Protein AF-A0A8J4W6E2-F1 (afdb_monomer_lite)

InterPro domains:
  IPR004898 Pectate lyase PlyH/PlyE-like [PTHR33407] (2-80)
  IPR012334 Pectin lyase fold [G3DSA:2.160.20.10] (1-78)

Organism: NCBI:txid1284355

Sequence (80 aa):
PRKVFLSNVYAVDPLVSVVTVNKNYGDQAKFSNIYVKTSDGKNDVKVCQWSQGSKTPSNLGDGPSGTLCQYSESDVHINE

Radius of gyration: 12.3 Å; chains: 1; bounding box: 31×20×34 Å

pLDDT: mean 97.41, std 1.55, range [91.88, 98.75]

Secondary structure (DSSP, 8-state):
--EEEEEEEEEES-SS-SEEEEGGGT-EEEEEEEEEE-TT------SEEEEE-SSS-EEEEES-BTTTEE--GGGEEE--

Structure (mmCIF, N/CA/C/O backbone):
data_AF-A0A8J4W6E2-F1
#
_entry.id   AF-A0A8J4W6E2-F1
#
loop_
_atom_site.group_PDB
_atom_site.id
_atom_site.type_symbol
_atom_site.label_atom_id
_atom_site.label_alt_id
_atom_site.label_comp_id
_atom_site.label_asym_id
_atom_site.label_entity_id
_atom_site.label_seq_id
_atom_site.pdbx_PDB_ins_code
_atom_site.Cartn_x
_atom_site.Cartn_y
_atom_site.Cartn_z
_atom_site.occupancy
_atom_site.B_iso_or_equiv
_atom_site.auth_seq_id
_atom_site.auth_comp_id
_atom_site.auth_asym_id
_atom_site.auth_atom_id
_atom_site.pdbx_PDB_model_num
ATOM 1 N N . PRO A 1 1 ? 3.238 -2.206 -16.297 1.00 92.56 1 PRO A N 1
ATOM 2 C CA . PRO A 1 1 ? 2.467 -1.756 -15.122 1.00 92.56 1 PRO A CA 1
ATOM 3 C C . PRO A 1 1 ? 1.327 -2.711 -14.748 1.00 92.56 1 PRO A C 1
ATOM 5 O O . PRO A 1 1 ? 0.438 -2.990 -15.552 1.00 92.56 1 PRO A O 1
ATOM 8 N N . ARG A 1 2 ? 1.375 -3.213 -13.517 1.00 98.31 2 ARG A N 1
ATOM 9 C CA . ARG A 1 2 ? 0.287 -3.949 -12.866 1.00 98.31 2 ARG A CA 1
ATOM 10 C C . ARG A 1 2 ? -0.654 -2.946 -12.203 1.00 98.31 2 ARG A C 1
ATOM 12 O O . ARG A 1 2 ? -0.204 -1.908 -11.723 1.00 98.31 2 ARG A O 1
ATOM 19 N N . LYS A 1 3 ? -1.951 -3.240 -12.190 1.00 98.25 3 LYS A N 1
ATOM 20 C CA . LYS A 1 3 ? -2.961 -2.380 -11.563 1.00 98.25 3 LYS A CA 1
ATOM 21 C C . LYS A 1 3 ? -3.808 -3.199 -10.607 1.00 98.25 3 LYS A C 1
ATOM 23 O O . LYS A 1 3 ? -4.263 -4.276 -10.984 1.00 98.25 3 LYS A O 1
ATOM 28 N N . VAL A 1 4 ? -4.016 -2.680 -9.403 1.00 97.75 4 VAL A N 1
ATOM 29 C CA . VAL A 1 4 ? -4.841 -3.308 -8.368 1.00 97.75 4 VAL A CA 1
ATOM 30 C C . VAL A 1 4 ? -5.892 -2.308 -7.897 1.00 97.75 4 VAL A C 1
ATOM 32 O O . VAL A 1 4 ? -5.594 -1.134 -7.688 1.00 97.75 4 VAL A O 1
ATOM 35 N N .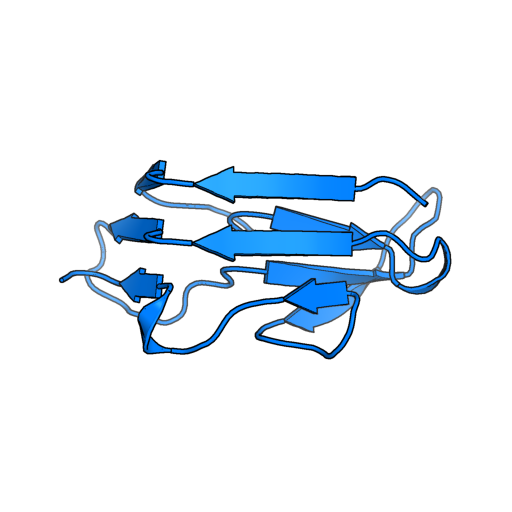 PHE A 1 5 ? -7.126 -2.776 -7.743 1.00 98.00 5 PHE A N 1
ATOM 36 C CA . PHE A 1 5 ? -8.249 -1.986 -7.248 1.00 98.00 5 PHE A CA 1
ATOM 37 C C . PHE A 1 5 ? -8.850 -2.726 -6.056 1.00 98.00 5 PHE A C 1
ATOM 39 O O . PHE A 1 5 ? -9.287 -3.865 -6.210 1.00 98.00 5 PHE A O 1
ATOM 46 N N . LEU A 1 6 ? -8.836 -2.101 -4.881 1.00 98.06 6 LEU A N 1
ATOM 47 C CA . LEU A 1 6 ? -9.440 -2.640 -3.666 1.00 98.06 6 LEU A CA 1
ATOM 48 C C . LEU A 1 6 ? -10.678 -1.817 -3.332 1.00 98.06 6 LEU A C 1
ATOM 50 O O . LEU A 1 6 ? -10.639 -0.587 -3.357 1.00 98.06 6 LEU A O 1
ATOM 54 N N . SER A 1 7 ? -11.764 -2.507 -3.004 1.00 98.44 7 SER A N 1
ATOM 55 C CA . SER A 1 7 ? -12.994 -1.887 -2.531 1.00 98.44 7 SER A CA 1
ATOM 56 C C . SER A 1 7 ? -13.622 -2.757 -1.453 1.00 98.44 7 SER A C 1
ATOM 58 O O . SER A 1 7 ? -13.715 -3.969 -1.649 1.00 98.44 7 SER A O 1
ATOM 60 N N . ASN A 1 8 ? -14.055 -2.147 -0.346 1.00 98.38 8 ASN A N 1
ATOM 61 C CA . ASN A 1 8 ? -14.752 -2.825 0.755 1.00 98.38 8 ASN A CA 1
ATOM 62 C C . ASN A 1 8 ? -13.940 -3.989 1.352 1.00 98.38 8 ASN A C 1
ATOM 64 O O . ASN A 1 8 ? -14.425 -5.115 1.461 1.00 98.38 8 ASN A O 1
ATOM 68 N N . VAL A 1 9 ? -12.680 -3.726 1.702 1.00 98.25 9 VAL A N 1
ATOM 69 C CA . VAL A 1 9 ? -11.769 -4.734 2.269 1.00 98.25 9 VAL A CA 1
ATOM 70 C C . VAL A 1 9 ? -11.580 -4.485 3.759 1.00 98.25 9 VAL A C 1
ATOM 72 O O . VAL A 1 9 ? -11.356 -3.349 4.163 1.00 98.25 9 VAL A O 1
ATOM 75 N N . TYR A 1 10 ? -11.606 -5.558 4.551 1.00 98.31 10 TYR A N 1
ATOM 76 C CA . TYR A 1 10 ? -11.231 -5.559 5.965 1.00 98.31 10 TYR A CA 1
ATOM 77 C C . TYR A 1 10 ? -9.931 -6.355 6.143 1.00 98.31 10 TYR A C 1
ATOM 79 O O . TYR A 1 10 ? -9.928 -7.582 6.042 1.00 98.31 10 TYR A O 1
ATOM 87 N N . ALA A 1 11 ? -8.813 -5.659 6.345 1.00 97.94 11 ALA A N 1
ATOM 88 C CA . ALA A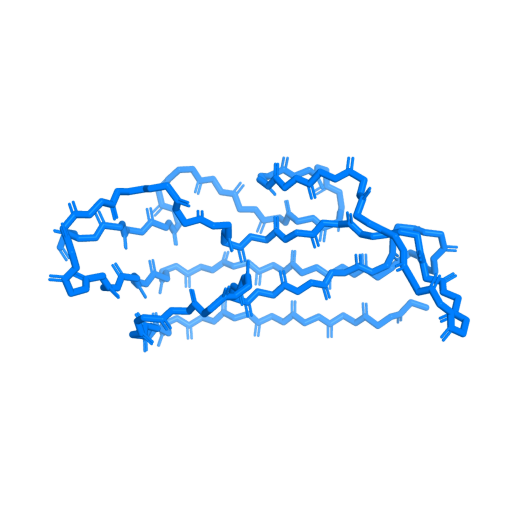 1 11 ? -7.501 -6.258 6.566 1.00 97.94 11 ALA A CA 1
ATOM 89 C C . ALA A 1 11 ? -7.209 -6.368 8.068 1.00 97.94 11 ALA A C 1
ATOM 91 O O . ALA A 1 11 ? -7.418 -5.415 8.815 1.00 97.94 11 ALA A O 1
ATOM 92 N N . VAL A 1 12 ? -6.692 -7.515 8.508 1.00 97.88 12 VAL A N 1
ATOM 93 C CA . VAL A 1 12 ? -6.361 -7.772 9.918 1.00 97.88 12 VAL A CA 1
ATOM 94 C C . VAL A 1 12 ? -4.870 -8.042 10.037 1.00 97.88 12 VAL A C 1
ATOM 96 O O . VAL A 1 12 ? -4.345 -8.872 9.297 1.00 97.88 12 VAL A O 1
ATOM 99 N N . ASP A 1 13 ? -4.212 -7.325 10.947 1.00 97.50 13 ASP A N 1
ATOM 100 C CA . ASP A 1 13 ? -2.794 -7.470 11.296 1.00 97.50 13 ASP A CA 1
ATOM 101 C C . ASP A 1 13 ? -1.846 -7.596 10.082 1.00 97.50 13 ASP A C 1
ATOM 103 O O . ASP A 1 13 ? -1.084 -8.565 9.966 1.00 97.50 13 ASP A O 1
ATOM 107 N N . PRO A 1 14 ? -1.865 -6.633 9.135 1.00 96.25 14 PRO A N 1
ATOM 108 C CA . PRO A 1 14 ? -0.951 -6.664 8.001 1.00 96.25 14 PRO A CA 1
ATOM 109 C C . PRO A 1 14 ? 0.506 -6.537 8.471 1.00 96.25 14 PRO A C 1
ATOM 111 O O . PRO A 1 14 ? 0.890 -5.558 9.103 1.00 96.25 14 PRO A O 1
ATOM 114 N N . LEU A 1 15 ? 1.343 -7.509 8.097 1.00 94.25 15 LEU A N 1
ATOM 115 C CA . LEU A 1 15 ? 2.740 -7.579 8.554 1.00 94.25 15 LEU A CA 1
ATOM 116 C C . LEU A 1 15 ? 3.690 -6.605 7.840 1.00 94.25 15 LEU A C 1
ATOM 118 O O . LEU A 1 15 ? 4.734 -6.251 8.379 1.00 94.25 15 LEU A O 1
ATOM 122 N N . VAL A 1 16 ? 3.371 -6.222 6.600 1.00 93.69 16 VAL A N 1
ATOM 123 C CA . VAL A 1 16 ? 4.236 -5.369 5.762 1.00 93.69 16 VAL A CA 1
ATOM 124 C C . VAL A 1 16 ? 3.463 -4.169 5.243 1.00 93.69 16 VAL A C 1
ATOM 126 O O . VAL A 1 16 ? 3.845 -3.031 5.493 1.00 93.69 16 VAL A O 1
ATOM 129 N N . SER A 1 17 ? 2.394 -4.433 4.495 1.00 97.25 17 SER A N 1
ATOM 130 C CA . SER A 1 17 ? 1.475 -3.431 3.961 1.00 97.25 17 SER A CA 1
ATOM 131 C C . SER A 1 17 ? 0.201 -4.105 3.457 1.00 97.25 17 SER A C 1
ATOM 133 O O . SER A 1 17 ? 0.259 -5.296 3.145 1.00 97.25 17 SER A O 1
ATOM 135 N N . VAL A 1 18 ? -0.894 -3.367 3.255 1.00 97.88 18 VAL A N 1
ATOM 136 C CA . VAL A 1 18 ? -2.070 -3.919 2.546 1.00 97.88 18 VAL A CA 1
ATOM 137 C C . VAL A 1 18 ? -1.745 -4.156 1.066 1.00 97.88 18 VAL A C 1
ATOM 139 O O . VAL A 1 18 ? -2.038 -5.221 0.527 1.00 97.88 18 VAL A O 1
ATOM 142 N N . VAL A 1 19 ? -1.072 -3.204 0.411 1.00 98.19 19 VAL A N 1
ATOM 143 C CA . VAL A 1 19 ? -0.554 -3.359 -0.959 1.00 98.19 19 VAL A CA 1
ATOM 144 C C . VAL A 1 19 ? 0.857 -2.790 -1.059 1.00 98.19 19 VAL A C 1
ATOM 146 O O . VAL A 1 19 ? 1.146 -1.728 -0.515 1.00 98.19 19 VAL A O 1
ATOM 149 N N . THR A 1 20 ? 1.727 -3.459 -1.817 1.00 98.00 20 THR A N 1
ATOM 150 C CA . THR A 1 20 ? 3.004 -2.893 -2.274 1.00 98.00 20 THR A CA 1
ATOM 151 C C . THR A 1 20 ? 3.009 -2.765 -3.802 1.00 98.00 20 THR A C 1
ATOM 153 O O . THR A 1 20 ? 2.689 -3.727 -4.501 1.00 98.00 20 THR A O 1
ATOM 156 N N . VAL A 1 21 ? 3.401 -1.600 -4.329 1.00 98.25 21 VAL A N 1
ATOM 157 C CA . VAL A 1 21 ? 3.540 -1.318 -5.772 1.00 98.25 21 VAL A CA 1
ATOM 158 C C . VAL A 1 21 ? 4.992 -1.016 -6.148 1.00 98.25 21 VAL A C 1
ATOM 160 O O . VAL A 1 21 ? 5.708 -0.360 -5.398 1.00 98.25 21 VAL A O 1
ATOM 163 N N . ASN A 1 22 ? 5.446 -1.435 -7.333 1.00 98.56 22 ASN A N 1
ATOM 164 C CA . ASN A 1 22 ? 6.787 -1.090 -7.818 1.00 98.56 22 ASN A CA 1
ATOM 165 C C . ASN A 1 22 ? 6.766 0.223 -8.617 1.00 98.56 22 ASN A C 1
ATOM 167 O O . ASN A 1 22 ? 6.234 0.277 -9.733 1.00 98.56 22 ASN A O 1
ATOM 171 N N . LYS A 1 23 ? 7.418 1.265 -8.090 1.00 98.38 23 LYS A N 1
ATOM 172 C CA . LYS A 1 23 ? 7.476 2.603 -8.700 1.00 98.38 23 LYS A CA 1
ATOM 173 C C . LYS A 1 23 ? 8.121 2.586 -10.086 1.00 98.38 23 LYS A C 1
ATOM 175 O O . LYS A 1 23 ? 7.575 3.148 -11.031 1.00 98.38 23 LYS A O 1
ATOM 180 N N . ASN A 1 24 ? 9.254 1.903 -10.233 1.00 98.38 24 ASN A N 1
ATOM 181 C CA . ASN A 1 24 ? 10.001 1.806 -11.494 1.00 98.38 24 ASN A CA 1
ATOM 182 C C . ASN A 1 24 ? 9.300 0.973 -12.581 1.00 98.38 24 ASN A C 1
ATOM 184 O O . ASN A 1 24 ? 9.666 1.079 -13.748 1.00 98.38 24 ASN A O 1
ATOM 188 N N . TYR A 1 25 ? 8.301 0.159 -12.229 1.00 98.44 25 TYR A N 1
ATOM 189 C CA . TYR A 1 25 ? 7.486 -0.586 -13.198 1.00 98.44 25 TYR A CA 1
ATOM 190 C C . TYR A 1 25 ? 6.156 0.108 -13.529 1.00 98.44 25 TYR A C 1
ATOM 192 O O . TYR A 1 25 ? 5.383 -0.390 -14.359 1.00 98.44 25 TYR A O 1
ATOM 200 N N . GLY A 1 26 ? 5.903 1.265 -12.905 1.00 98.06 26 GLY A N 1
ATOM 201 C CA . GLY A 1 26 ? 4.673 2.034 -13.059 1.00 98.06 26 GLY A CA 1
ATOM 202 C C . GLY A 1 26 ? 3.442 1.311 -12.513 1.00 98.06 26 GLY A C 1
ATOM 203 O O . GLY A 1 26 ? 2.353 1.497 -13.058 1.00 98.06 26 GLY A O 1
ATOM 204 N N . ASP A 1 27 ? 3.620 0.440 -11.514 1.00 98.75 27 ASP A N 1
ATOM 205 C CA . ASP A 1 27 ? 2.512 -0.263 -10.868 1.00 98.75 27 ASP A CA 1
ATOM 206 C C . ASP A 1 27 ? 1.615 0.737 -10.114 1.00 98.75 27 ASP A C 1
ATOM 208 O O . ASP A 1 27 ? 2.082 1.778 -9.648 1.00 98.75 27 ASP A O 1
ATOM 212 N N . GLN A 1 28 ? 0.318 0.437 -10.035 1.00 98.62 28 GLN A N 1
ATOM 213 C CA . GLN A 1 28 ? -0.694 1.342 -9.482 1.00 98.62 28 GLN A CA 1
ATOM 214 C C . GLN A 1 28 ? -1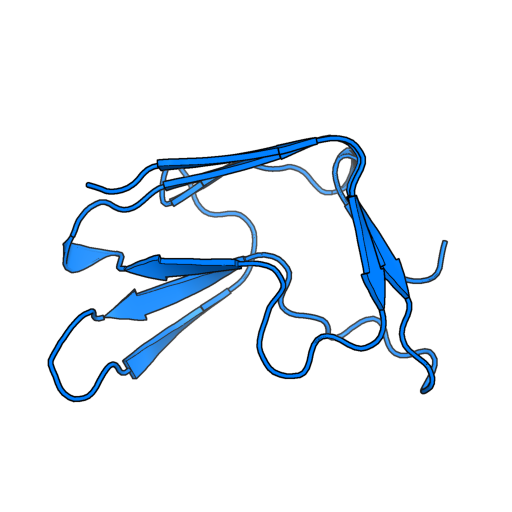.661 0.586 -8.576 1.00 98.62 28 GLN A C 1
ATOM 216 O O . GLN A 1 28 ? -2.088 -0.525 -8.903 1.00 98.62 28 GLN A O 1
ATOM 221 N N . ALA A 1 29 ? -2.063 1.228 -7.487 1.00 98.62 29 ALA A N 1
ATOM 222 C CA . ALA A 1 29 ? -3.103 0.760 -6.590 1.00 98.62 29 ALA A CA 1
ATOM 223 C C . ALA A 1 29 ? -4.136 1.865 -6.367 1.00 98.62 29 ALA A C 1
ATOM 225 O O . ALA A 1 29 ? -3.769 3.025 -6.181 1.00 98.62 29 ALA A O 1
ATOM 226 N N . LYS A 1 30 ? -5.419 1.506 -6.378 1.00 98.69 30 LYS A N 1
ATOM 227 C CA 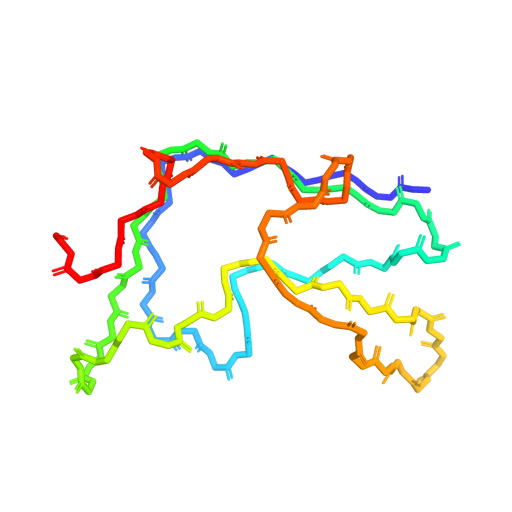. LYS A 1 30 ? -6.523 2.392 -6.000 1.00 98.69 30 LYS A CA 1
ATOM 228 C C . LYS A 1 30 ? -7.359 1.733 -4.914 1.00 98.69 30 LYS A C 1
ATOM 230 O O . LYS A 1 30 ? -7.658 0.542 -5.014 1.00 98.69 30 LYS A O 1
ATOM 235 N N . PHE A 1 31 ? -7.737 2.517 -3.914 1.00 98.62 31 PHE A N 1
ATOM 236 C CA . PHE A 1 31 ? -8.451 2.046 -2.735 1.00 98.62 31 PHE A CA 1
ATOM 237 C C . PHE A 1 31 ? -9.762 2.809 -2.575 1.00 98.62 31 PHE A C 1
ATOM 239 O O . PHE A 1 31 ? -9.872 3.958 -3.000 1.00 98.62 31 PHE A O 1
ATOM 246 N N . SER A 1 32 ? -10.754 2.149 -1.989 1.00 98.56 32 SER A N 1
ATOM 247 C CA . SER A 1 32 ? -12.012 2.761 -1.578 1.00 98.56 32 SER A CA 1
ATOM 248 C C . SER A 1 32 ? -12.616 1.940 -0.445 1.00 98.56 32 SER A C 1
ATOM 250 O O . SER A 1 32 ? -12.748 0.722 -0.579 1.00 98.56 32 SER A O 1
ATOM 252 N N . ASN A 1 33 ? -12.997 2.598 0.647 1.00 98.38 33 ASN A N 1
ATOM 253 C CA . ASN A 1 33 ? -13.626 1.964 1.804 1.00 98.38 33 ASN A CA 1
ATOM 254 C C . ASN A 1 33 ? -12.823 0.761 2.342 1.00 98.38 33 ASN A C 1
ATOM 256 O O . ASN A 1 33 ? -13.253 -0.395 2.269 1.00 98.38 33 ASN A O 1
ATOM 260 N N . ILE A 1 34 ? -11.602 1.029 2.799 1.00 98.62 34 ILE A N 1
ATOM 261 C CA . ILE A 1 34 ? -10.685 0.033 3.351 1.00 98.62 34 ILE A CA 1
ATOM 262 C C . ILE A 1 34 ? -10.651 0.174 4.861 1.00 98.62 34 ILE A C 1
ATOM 264 O O . ILE A 1 34 ? -10.369 1.247 5.379 1.00 98.62 34 ILE A O 1
ATOM 268 N N . TYR A 1 35 ? -10.855 -0.932 5.558 1.00 98.44 35 TYR A N 1
ATOM 269 C CA . TYR A 1 35 ? -10.701 -1.015 6.999 1.00 98.44 35 TYR A CA 1
ATOM 270 C C . TYR A 1 35 ? -9.477 -1.848 7.338 1.00 98.44 35 TYR A C 1
ATOM 272 O O . TYR A 1 35 ? -9.212 -2.884 6.724 1.00 98.44 35 TYR A O 1
ATOM 280 N N . VAL A 1 36 ? -8.737 -1.395 8.338 1.00 98.44 36 VAL A N 1
ATOM 281 C CA . VAL A 1 36 ? -7.559 -2.072 8.853 1.00 98.44 36 VAL A CA 1
ATOM 282 C C . VAL A 1 36 ? -7.691 -2.197 10.360 1.00 98.44 36 VAL A C 1
ATOM 284 O O . VAL A 1 36 ? -7.876 -1.205 11.062 1.00 98.44 36 VAL A O 1
ATOM 287 N N . LYS A 1 37 ? -7.553 -3.421 10.862 1.00 98.31 37 LYS A N 1
ATOM 288 C CA . LYS A 1 37 ? -7.515 -3.709 12.292 1.00 98.31 37 LYS A CA 1
ATOM 289 C C . LYS A 1 37 ? -6.122 -4.147 12.709 1.00 98.31 37 LYS A C 1
ATOM 291 O O . LYS A 1 37 ? -5.550 -5.030 12.070 1.00 98.31 37 LYS A O 1
ATOM 296 N N . THR A 1 38 ? -5.621 -3.572 13.799 1.00 97.94 38 THR A N 1
ATOM 297 C CA . THR A 1 38 ? -4.409 -4.047 14.471 1.00 97.94 38 THR A CA 1
ATOM 298 C C . THR A 1 38 ? -4.737 -4.558 15.869 1.00 97.94 38 THR A C 1
ATOM 300 O O . THR A 1 38 ? -5.544 -3.980 16.604 1.00 97.94 38 THR A O 1
ATOM 303 N N . SER A 1 39 ? -4.116 -5.672 16.240 1.00 97.31 39 SER A N 1
ATOM 304 C CA . SER A 1 39 ? -4.254 -6.292 17.558 1.00 97.31 39 SER A CA 1
ATOM 305 C C . SER A 1 39 ? -3.517 -5.511 18.649 1.00 97.31 39 SER A C 1
ATOM 307 O O . SER A 1 39 ? -3.911 -5.565 19.812 1.00 97.31 39 SER A O 1
ATOM 309 N N . ASP A 1 40 ? -2.471 -4.759 18.294 1.00 95.69 40 ASP A N 1
ATOM 310 C CA . ASP A 1 40 ? -1.730 -3.901 19.226 1.00 95.69 40 ASP A CA 1
ATOM 311 C C . ASP A 1 40 ? -2.327 -2.488 19.371 1.00 95.69 40 ASP A C 1
ATOM 313 O O . ASP A 1 40 ? -1.827 -1.685 20.160 1.00 95.69 40 ASP A O 1
ATOM 317 N N . GLY A 1 41 ? -3.401 -2.191 18.630 1.00 95.25 41 GLY A N 1
ATOM 318 C CA . GLY A 1 41 ? -4.124 -0.923 18.675 1.00 95.25 41 GLY A CA 1
ATOM 319 C C . GLY A 1 41 ? -3.377 0.261 18.062 1.00 95.25 41 GLY A C 1
ATOM 320 O O . GLY A 1 41 ? -3.843 1.392 18.200 1.00 95.25 41 GLY A O 1
ATOM 321 N N . LYS A 1 42 ? -2.230 0.044 17.405 1.00 95.19 42 LYS A N 1
ATOM 322 C CA . LYS A 1 42 ? -1.486 1.126 16.754 1.00 95.19 42 LYS A CA 1
ATOM 323 C C . LYS A 1 42 ? -2.010 1.418 15.354 1.00 95.19 42 LYS A C 1
ATOM 325 O O . LYS A 1 42 ? -2.477 0.525 14.650 1.00 95.19 42 LYS A O 1
ATOM 330 N N . ASN A 1 43 ? -1.866 2.675 14.942 1.00 94.81 43 ASN A N 1
ATOM 331 C CA . ASN A 1 43 ? -2.284 3.158 13.625 1.00 94.81 43 ASN A CA 1
ATOM 332 C C . ASN A 1 43 ? -1.113 3.310 12.636 1.00 94.81 43 ASN A C 1
ATOM 334 O O . ASN A 1 43 ? -1.292 3.866 11.557 1.00 94.81 43 ASN A O 1
ATOM 338 N N . ASP A 1 44 ? 0.085 2.820 12.970 1.00 92.25 44 ASP A N 1
ATOM 339 C CA . ASP A 1 44 ? 1.301 2.899 12.146 1.00 92.25 44 ASP A CA 1
ATOM 340 C C . ASP A 1 44 ? 1.336 1.846 11.018 1.00 92.25 44 ASP A C 1
ATOM 342 O O . ASP A 1 44 ? 2.375 1.267 10.697 1.00 92.25 44 ASP A O 1
ATOM 346 N N . VAL A 1 45 ? 0.186 1.608 10.380 1.00 95.56 45 VAL A N 1
ATOM 347 C CA . VAL A 1 45 ? 0.053 0.639 9.290 1.00 95.56 45 VAL A CA 1
ATOM 348 C C . VAL A 1 45 ? 0.381 1.272 7.943 1.00 95.56 45 VAL A C 1
ATOM 350 O O . VAL A 1 45 ? -0.192 2.283 7.539 1.00 95.56 45 VAL A O 1
ATOM 353 N N . LYS A 1 46 ? 1.216 0.586 7.163 1.00 97.62 46 LYS A N 1
ATOM 354 C CA . LYS A 1 46 ? 1.481 0.938 5.765 1.00 97.62 46 LYS A CA 1
ATOM 355 C C . LYS A 1 46 ? 0.362 0.433 4.867 1.00 97.62 46 LYS A C 1
ATOM 357 O O . LYS A 1 46 ? 0.348 -0.722 4.450 1.00 97.62 46 LYS A O 1
ATOM 362 N N . VAL A 1 47 ? -0.594 1.284 4.532 1.00 97.88 47 VAL A N 1
ATOM 363 C CA . VAL A 1 47 ? -1.725 0.857 3.691 1.00 97.88 47 VAL A CA 1
ATOM 364 C C . VAL A 1 47 ? -1.253 0.581 2.261 1.00 97.88 47 VAL A C 1
ATOM 366 O O . VAL A 1 47 ? -1.476 -0.503 1.725 1.00 97.88 47 VAL A O 1
ATOM 369 N N . CYS A 1 48 ? -0.508 1.514 1.672 1.00 98.38 48 CYS A N 1
ATOM 370 C CA . CYS A 1 48 ? 0.131 1.330 0.375 1.00 98.38 48 CYS A CA 1
ATOM 371 C C . CYS A 1 48 ? 1.617 1.666 0.472 1.00 98.38 48 CYS A C 1
ATOM 373 O O . CYS A 1 48 ? 1.970 2.791 0.802 1.00 98.38 48 CYS A O 1
ATOM 375 N N . GLN A 1 49 ? 2.486 0.702 0.186 1.00 98.44 49 GLN A N 1
ATOM 376 C CA . GLN A 1 49 ? 3.936 0.891 0.134 1.00 98.44 49 GLN A CA 1
ATOM 377 C C . GLN A 1 49 ? 4.397 0.961 -1.327 1.00 98.44 49 GLN A C 1
ATOM 379 O O . GLN A 1 49 ? 3.903 0.215 -2.172 1.00 98.44 49 GLN A O 1
ATOM 384 N N . TRP A 1 50 ? 5.377 1.806 -1.643 1.00 97.94 50 TRP A N 1
ATOM 385 C CA . TRP A 1 50 ? 6.013 1.830 -2.960 1.00 97.94 50 TRP A CA 1
ATOM 386 C C . TRP A 1 50 ? 7.486 1.416 -2.882 1.00 97.94 50 TRP A C 1
ATOM 388 O O . TRP A 1 50 ? 8.261 1.879 -2.047 1.00 97.94 50 TRP A O 1
ATOM 398 N N . SER A 1 51 ? 7.892 0.538 -3.793 1.00 98.19 51 SER A N 1
ATOM 399 C CA . SER A 1 51 ? 9.222 -0.071 -3.838 1.00 98.19 51 SER A CA 1
ATOM 400 C C . SER A 1 51 ? 9.968 0.237 -5.136 1.00 98.19 51 SER A C 1
ATOM 402 O O . SER A 1 51 ? 9.381 0.601 -6.161 1.00 98.19 51 SER A O 1
ATOM 404 N N . GLN A 1 52 ? 11.284 0.030 -5.109 1.00 98.44 52 GLN A N 1
ATOM 405 C CA . GLN A 1 52 ? 12.083 -0.200 -6.306 1.00 98.44 52 GLN A CA 1
ATOM 406 C C . GLN A 1 52 ? 12.018 -1.697 -6.640 1.00 98.44 52 GLN A C 1
ATOM 408 O O . GLN A 1 52 ? 12.639 -2.523 -5.969 1.00 98.44 52 GLN A O 1
ATOM 413 N N . GLY A 1 53 ? 11.273 -2.058 -7.681 1.00 97.88 53 GLY A N 1
ATOM 414 C CA . GLY A 1 53 ? 11.155 -3.433 -8.153 1.00 97.88 53 GLY A CA 1
ATOM 415 C C . GLY A 1 53 ? 12.464 -3.950 -8.750 1.00 97.88 53 GLY A C 1
ATOM 416 O O . GLY A 1 53 ? 13.064 -3.305 -9.614 1.00 97.88 53 GLY A O 1
ATOM 417 N N . SER A 1 54 ? 12.907 -5.119 -8.291 1.00 97.75 54 SER A N 1
ATOM 418 C CA . SER A 1 54 ? 14.057 -5.863 -8.817 1.00 97.75 54 SER A CA 1
ATOM 419 C C . SER A 1 54 ? 14.010 -7.321 -8.316 1.00 97.75 54 SER A C 1
ATOM 421 O O . SER A 1 54 ? 13.022 -7.726 -7.704 1.00 97.75 54 SER A O 1
ATOM 423 N N . LYS A 1 55 ? 15.070 -8.119 -8.538 1.00 97.50 55 LYS A N 1
ATOM 424 C CA . LYS A 1 55 ? 15.222 -9.438 -7.883 1.00 97.50 55 LYS A CA 1
ATOM 425 C C . LYS A 1 55 ? 15.363 -9.328 -6.355 1.00 97.50 55 LYS A C 1
ATOM 427 O O . LYS A 1 55 ? 15.024 -10.266 -5.647 1.00 97.50 55 LYS A O 1
ATOM 432 N N . THR A 1 56 ? 15.856 -8.192 -5.868 1.00 96.94 56 THR A N 1
ATOM 433 C CA . THR A 1 56 ? 16.043 -7.852 -4.450 1.00 96.94 56 THR A CA 1
ATOM 434 C C . THR A 1 56 ? 15.432 -6.465 -4.212 1.00 96.94 56 THR A C 1
ATOM 436 O O . THR A 1 56 ? 16.145 -5.458 -4.270 1.00 96.94 56 THR A O 1
ATOM 439 N N . PRO A 1 57 ? 14.098 -6.371 -4.083 1.00 96.94 57 PRO A N 1
ATOM 440 C CA . PRO A 1 57 ? 13.404 -5.088 -4.037 1.00 96.94 57 PRO A CA 1
ATOM 441 C C . PRO A 1 57 ? 13.774 -4.284 -2.787 1.00 96.94 57 PRO A C 1
ATOM 443 O O . PRO A 1 57 ? 14.055 -4.852 -1.733 1.00 96.94 57 PRO A O 1
ATOM 446 N N . SER A 1 58 ? 13.740 -2.956 -2.897 1.00 97.75 58 SER A N 1
ATOM 447 C CA . SER A 1 58 ? 13.943 -2.043 -1.767 1.00 97.75 58 SER A CA 1
ATOM 448 C C . SER A 1 58 ? 12.721 -1.160 -1.542 1.00 97.75 58 SER A C 1
ATOM 450 O O . SER A 1 58 ? 12.011 -0.807 -2.487 1.00 97.75 58 SER A O 1
ATOM 452 N N . ASN A 1 59 ? 12.464 -0.808 -0.283 1.00 97.75 59 ASN A N 1
ATOM 453 C CA . ASN A 1 59 ? 11.404 0.130 0.065 1.00 97.75 59 ASN A CA 1
ATOM 454 C C . ASN A 1 59 ? 11.843 1.566 -0.257 1.00 97.75 59 ASN A C 1
ATOM 456 O O . ASN A 1 59 ? 12.981 1.944 0.017 1.00 97.75 59 ASN A O 1
ATOM 460 N N . LEU A 1 60 ? 10.937 2.352 -0.830 1.00 98.00 60 LEU A N 1
ATOM 461 C CA . LEU A 1 60 ? 11.140 3.761 -1.153 1.00 98.00 60 LEU A CA 1
ATOM 462 C C . LEU A 1 60 ? 10.168 4.684 -0.386 1.00 98.00 60 LEU A C 1
ATOM 464 O O . LEU A 1 60 ? 10.319 5.901 -0.472 1.00 98.00 60 LEU A O 1
ATOM 468 N N . GLY A 1 61 ? 9.165 4.141 0.314 1.00 98.00 61 GLY A N 1
ATOM 469 C CA . GLY A 1 61 ? 8.194 4.881 1.130 1.00 98.00 61 GLY A CA 1
ATOM 470 C C . GLY A 1 61 ? 6.791 4.265 1.112 1.00 98.00 61 GLY A C 1
ATOM 471 O O . GLY A 1 61 ? 6.567 3.212 0.515 1.00 98.00 61 GLY A O 1
ATOM 472 N N . ASP A 1 62 ? 5.844 4.931 1.764 1.00 97.94 62 ASP A N 1
ATOM 473 C CA . ASP A 1 62 ? 4.458 4.489 1.905 1.00 97.94 62 ASP A CA 1
ATOM 474 C C . ASP A 1 62 ? 3.488 5.669 2.081 1.00 97.94 62 ASP A C 1
ATOM 476 O O . ASP A 1 62 ? 3.901 6.796 2.353 1.00 97.94 62 ASP A O 1
ATOM 480 N N . GLY A 1 63 ? 2.198 5.405 1.863 1.00 97.50 63 GLY A N 1
ATOM 481 C CA . GLY A 1 63 ? 1.114 6.379 1.951 1.00 97.50 63 GLY A CA 1
ATOM 482 C C . GLY A 1 63 ? 0.357 6.589 0.629 1.00 97.50 63 GLY A C 1
ATOM 483 O O . GLY A 1 63 ? 0.488 5.806 -0.320 1.00 97.50 63 GLY A O 1
ATOM 484 N N . PRO A 1 64 ? -0.445 7.662 0.529 1.00 97.94 64 PRO A N 1
ATOM 485 C CA . PRO A 1 64 ? -0.960 8.159 -0.742 1.00 97.94 64 PRO A CA 1
ATOM 486 C C . PRO A 1 64 ? 0.173 8.708 -1.619 1.00 97.94 64 PRO A C 1
ATOM 488 O O . PRO A 1 64 ? 1.061 9.415 -1.146 1.00 97.94 64 PRO A O 1
ATOM 491 N N . SER A 1 65 ? 0.149 8.420 -2.921 1.00 97.56 65 SER A N 1
ATOM 492 C CA . SER A 1 65 ? 1.143 8.947 -3.863 1.00 97.56 65 SER A CA 1
ATOM 493 C C . SER A 1 65 ? 0.638 8.924 -5.295 1.00 97.56 65 SER A C 1
ATOM 495 O O . SER A 1 65 ? 0.684 7.885 -5.957 1.00 97.56 65 SER A O 1
ATOM 497 N N . GLY A 1 66 ? 0.199 10.090 -5.784 1.00 96.31 66 GLY A N 1
ATOM 498 C CA . GLY A 1 66 ? -0.156 10.339 -7.183 1.00 96.31 66 GLY A CA 1
ATOM 499 C C . GLY A 1 66 ? -0.854 9.151 -7.846 1.00 96.31 66 GLY A C 1
ATOM 500 O O . GLY A 1 66 ? -1.924 8.731 -7.427 1.00 96.31 66 GLY A O 1
ATOM 501 N N . THR A 1 67 ? -0.224 8.584 -8.874 1.00 96.31 67 THR A N 1
ATOM 502 C CA . THR A 1 67 ? -0.742 7.412 -9.596 1.00 96.31 67 THR A CA 1
ATOM 503 C C . THR A 1 67 ? -0.340 6.064 -8.989 1.00 96.31 67 THR A C 1
ATOM 505 O O . THR A 1 67 ? -0.958 5.058 -9.337 1.00 96.31 67 THR A O 1
ATOM 508 N N . LEU A 1 68 ? 0.656 6.019 -8.097 1.00 97.44 68 LEU A N 1
ATOM 509 C CA . LEU A 1 68 ? 1.166 4.790 -7.475 1.00 97.44 68 LEU A CA 1
ATOM 510 C C . LEU A 1 68 ? 0.180 4.233 -6.447 1.00 97.44 68 LEU A C 1
ATOM 512 O O . LEU A 1 68 ? -0.159 3.054 -6.494 1.00 97.44 68 LEU A O 1
ATOM 516 N N . CYS A 1 69 ? -0.296 5.096 -5.552 1.00 98.31 69 CYS A N 1
ATOM 517 C CA . CYS A 1 69 ? -1.188 4.762 -4.450 1.00 98.31 69 CYS A CA 1
ATOM 518 C C . CYS A 1 69 ? -2.294 5.820 -4.381 1.00 98.31 69 CYS A C 1
ATOM 520 O O . CYS A 1 69 ? -2.084 6.926 -3.887 1.00 98.31 69 CYS A O 1
ATOM 522 N N . GLN A 1 70 ? -3.456 5.489 -4.935 1.00 98.56 70 GLN A N 1
ATOM 523 C CA . GLN A 1 70 ? -4.572 6.403 -5.160 1.00 98.56 70 GLN A CA 1
ATOM 524 C C . GLN A 1 70 ? -5.638 6.195 -4.087 1.00 98.56 70 GLN A C 1
ATOM 526 O O . GLN A 1 70 ? -6.473 5.295 -4.212 1.00 98.56 70 GLN A O 1
ATOM 531 N N . TYR A 1 71 ? -5.578 7.012 -3.040 1.00 98.19 71 TYR A N 1
ATOM 532 C CA . TYR A 1 71 ? -6.575 7.074 -1.975 1.00 98.19 71 TYR A CA 1
ATOM 533 C C . TYR A 1 71 ? -6.426 8.368 -1.171 1.00 98.19 71 TYR A C 1
ATOM 535 O O . TYR A 1 71 ? -5.401 9.047 -1.255 1.00 98.19 71 TYR A O 1
ATOM 543 N N . SER A 1 72 ? -7.458 8.699 -0.410 1.00 97.25 72 SER A N 1
ATOM 544 C CA . SER A 1 72 ? -7.498 9.793 0.558 1.00 97.25 72 SER A CA 1
ATOM 545 C C . SER A 1 72 ? -7.619 9.249 1.982 1.00 97.25 72 SER A C 1
ATOM 547 O O . SER A 1 72 ? -7.871 8.061 2.172 1.00 97.25 72 SER A O 1
ATOM 549 N N . GLU A 1 73 ? -7.486 10.111 2.990 1.00 92.62 73 GLU A N 1
ATOM 550 C CA . GLU A 1 73 ? -7.717 9.718 4.389 1.00 92.62 73 GLU A CA 1
ATOM 551 C C . GLU A 1 73 ? -9.126 9.140 4.599 1.00 92.62 73 GLU A C 1
ATOM 553 O O . GLU A 1 73 ? -9.278 8.173 5.330 1.00 92.62 73 GLU A O 1
ATOM 558 N N . SER A 1 74 ? -10.145 9.633 3.884 1.00 97.12 74 SER A N 1
ATOM 559 C CA . SER A 1 74 ? -11.515 9.108 3.987 1.00 97.12 74 SER A CA 1
ATOM 560 C C . SER A 1 74 ? -11.736 7.734 3.347 1.00 97.12 74 SER A C 1
ATOM 56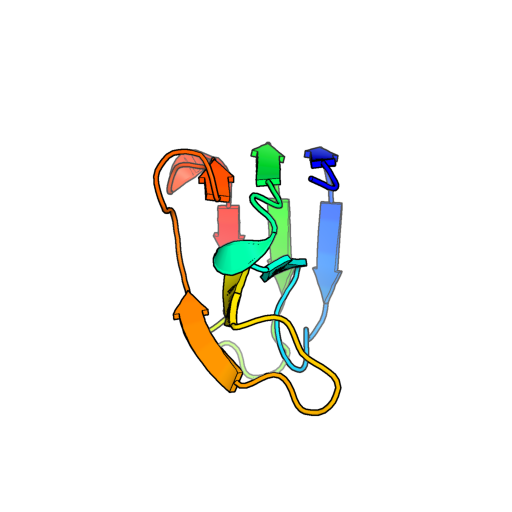2 O O . SER A 1 74 ? -12.800 7.154 3.527 1.00 97.12 74 SER A O 1
ATOM 564 N N . ASP A 1 75 ? -10.782 7.219 2.568 1.00 98.25 75 ASP A N 1
ATOM 565 C CA . ASP A 1 75 ? -10.891 5.884 1.967 1.00 98.25 75 ASP A CA 1
ATOM 566 C C . ASP A 1 75 ? -10.354 4.779 2.885 1.00 98.25 75 ASP A C 1
ATOM 568 O O . ASP A 1 75 ? -10.489 3.600 2.543 1.00 98.25 75 ASP A O 1
ATOM 572 N N . VAL A 1 76 ? -9.688 5.140 3.989 1.00 98.12 76 VAL A N 1
ATOM 573 C CA . VAL A 1 76 ? -8.946 4.206 4.835 1.00 98.12 76 VAL A CA 1
ATOM 574 C C . VAL A 1 76 ? -9.202 4.470 6.313 1.00 98.12 76 VAL A C 1
ATOM 576 O O . VAL A 1 76 ? -8.898 5.535 6.832 1.00 98.12 76 VAL A O 1
ATOM 579 N N . HIS A 1 77 ? -9.654 3.430 6.998 1.00 97.94 77 HIS A N 1
ATOM 580 C CA . HIS A 1 77 ? -10.074 3.451 8.389 1.00 97.94 77 HIS A CA 1
ATOM 581 C C . HIS A 1 77 ? -9.187 2.500 9.191 1.00 97.94 77 HIS A C 1
ATOM 583 O O . HIS A 1 77 ? -9.241 1.284 8.992 1.00 97.94 77 HIS A O 1
ATOM 589 N N . ILE A 1 78 ? -8.332 3.027 10.069 1.00 97.88 78 ILE A N 1
ATOM 590 C CA . ILE A 1 78 ? -7.428 2.205 10.887 1.00 97.88 78 ILE A CA 1
ATOM 591 C C . ILE A 1 78 ? -7.935 2.202 12.325 1.00 97.88 78 ILE A C 1
ATOM 593 O O . ILE A 1 78 ? -7.944 3.238 12.981 1.00 97.88 78 ILE A O 1
ATOM 597 N N . ASN A 1 79 ? -8.323 1.020 12.810 1.00 97.31 79 ASN A N 1
ATOM 598 C CA . ASN A 1 79 ? -8.910 0.798 14.137 1.00 97.31 79 ASN A CA 1
ATOM 599 C C . ASN A 1 79 ? -10.211 1.562 14.434 1.00 97.31 79 ASN A C 1
ATOM 601 O O . ASN A 1 79 ? -10.594 1.657 15.602 1.00 97.31 79 ASN A O 1
ATOM 605 N N . GLU A 1 80 ? -10.893 2.040 13.397 1.00 91.88 80 GLU A N 1
ATOM 606 C CA . GLU A 1 80 ? -12.253 2.590 13.468 1.00 91.88 80 GLU A CA 1
ATOM 607 C C . GLU A 1 80 ? -13.320 1.496 13.327 1.00 91.88 80 GLU A C 1
ATOM 609 O O . GLU A 1 80 ? -13.050 0.468 12.654 1.00 91.88 80 GLU A O 1
#

Foldseek 3Di:
DAEEEEEQEEAEADPAELEEAEVVVLYFYAFAQYEYEYPV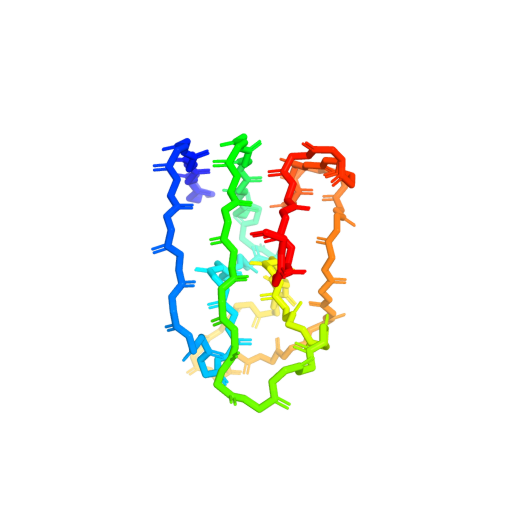QDPPHFHYWYWNDDPDIGTPGGDDDDGHYHDDPNRYHYND